Protein AF-A0A8D2QNG6-F1 (afdb_monomer)

Organism: NCBI:txid1220523

Foldseek 3Di:
DVLLVCLPPVPDLVSLLVSLLVLLVCCLVPVVCLVVSLVSLVVQCLDLDPSSVVSSVSSVVSNVVSDDDDDDDPPDPDDPDDDDPDPPDPPPLDDDPVPDDPVCCVVDPDDDDDDSSVVVCPDPPVPPDDDPVNVVVVVSVVD

pLDDT: mean 82.37, std 18.16, range [38.69, 98.31]

Structure (mmCIF, N/CA/C/O backbone):
data_AF-A0A8D2QNG6-F1
#
_entry.id   AF-A0A8D2QNG6-F1
#
loop_
_atom_site.group_PDB
_atom_site.id
_atom_site.type_symbol
_atom_site.label_atom_id
_atom_site.label_alt_id
_atom_site.label_comp_id
_atom_site.label_asym_id
_atom_site.label_entity_id
_atom_site.label_seq_id
_atom_site.pdbx_PDB_ins_code
_atom_site.Cartn_x
_atom_site.Cartn_y
_atom_site.Cartn_z
_atom_site.occupancy
_atom_site.B_iso_or_equiv
_atom_site.auth_seq_id
_atom_site.auth_comp_id
_atom_site.auth_asym_id
_atom_site.auth_atom_id
_atom_site.pdbx_PDB_model_num
ATOM 1 N N . ASP A 1 1 ? 8.159 -0.672 17.900 1.00 83.06 1 ASP A N 1
ATOM 2 C CA . ASP A 1 1 ? 9.167 -1.293 17.006 1.00 83.06 1 ASP A CA 1
ATOM 3 C C . ASP A 1 1 ? 9.115 -2.816 16.922 1.00 83.06 1 ASP A C 1
ATOM 5 O O . ASP A 1 1 ? 9.184 -3.330 15.815 1.00 83.06 1 ASP A O 1
ATOM 9 N N . ARG A 1 2 ? 8.907 -3.564 18.019 1.00 91.88 2 ARG A N 1
ATOM 10 C CA . ARG A 1 2 ? 8.811 -5.044 17.965 1.00 91.88 2 ARG A CA 1
ATOM 11 C C . ARG A 1 2 ? 7.798 -5.585 16.941 1.00 91.88 2 ARG A C 1
ATOM 13 O O . ARG A 1 2 ? 8.110 -6.543 16.247 1.00 91.88 2 ARG A O 1
ATOM 20 N N . LEU A 1 3 ? 6.623 -4.957 16.814 1.00 93.38 3 LEU A N 1
ATOM 21 C CA . LEU A 1 3 ? 5.613 -5.350 15.817 1.00 93.38 3 LEU A CA 1
ATOM 22 C C . LEU A 1 3 ? 6.115 -5.212 14.372 1.00 93.38 3 LEU A C 1
ATOM 24 O O . LEU A 1 3 ? 5.818 -6.064 13.548 1.00 93.38 3 LEU A O 1
ATOM 28 N N . PHE A 1 4 ? 6.912 -4.184 14.080 1.00 94.44 4 PHE A N 1
ATOM 29 C CA . PHE A 1 4 ? 7.493 -3.972 12.754 1.00 94.44 4 PHE A CA 1
ATOM 30 C C . PHE A 1 4 ? 8.568 -5.009 12.432 1.00 94.44 4 PHE A C 1
ATOM 32 O O . PHE A 1 4 ? 8.575 -5.570 11.343 1.00 94.44 4 PHE A O 1
ATOM 39 N N . ILE A 1 5 ? 9.419 -5.336 13.409 1.00 94.50 5 ILE A N 1
ATOM 40 C CA . ILE A 1 5 ? 10.404 -6.418 13.277 1.00 94.50 5 ILE A CA 1
ATOM 41 C C . ILE A 1 5 ? 9.697 -7.743 12.974 1.00 94.50 5 ILE A C 1
ATOM 43 O O . ILE A 1 5 ? 10.154 -8.488 12.117 1.00 94.50 5 ILE A O 1
ATOM 47 N N . LEU A 1 6 ? 8.557 -8.014 13.619 1.00 96.00 6 LEU A N 1
ATOM 48 C CA . LEU A 1 6 ? 7.777 -9.231 13.383 1.00 96.00 6 LEU A CA 1
ATOM 49 C C . LEU A 1 6 ? 7.152 -9.318 11.984 1.00 96.00 6 LEU A C 1
ATOM 51 O O . LEU A 1 6 ? 6.863 -10.431 11.552 1.00 96.00 6 LEU A O 1
ATOM 55 N N . LEU A 1 7 ? 6.960 -8.202 11.269 1.00 95.75 7 LEU A N 1
ATOM 56 C CA . LEU A 1 7 ? 6.556 -8.249 9.857 1.00 95.75 7 LEU A CA 1
ATOM 57 C C . LEU A 1 7 ? 7.647 -8.880 8.985 1.00 95.75 7 LEU A C 1
ATOM 59 O O . LEU A 1 7 ? 7.329 -9.542 8.002 1.00 95.75 7 LEU A O 1
ATOM 63 N N . ASP A 1 8 ? 8.912 -8.691 9.360 1.00 94.00 8 ASP A N 1
ATOM 64 C CA . ASP A 1 8 ? 10.073 -9.165 8.607 1.00 94.00 8 ASP A CA 1
ATOM 65 C C . ASP A 1 8 ? 10.563 -10.534 9.100 1.00 94.00 8 ASP A C 1
ATOM 67 O O . ASP A 1 8 ? 10.690 -11.485 8.330 1.00 94.00 8 ASP A O 1
ATOM 71 N N . THR A 1 9 ? 10.755 -10.674 10.413 1.00 94.44 9 THR A N 1
ATOM 72 C CA . THR A 1 9 ? 11.343 -11.869 11.039 1.00 94.44 9 THR A CA 1
ATOM 73 C C . THR A 1 9 ? 10.317 -12.910 11.481 1.00 94.44 9 THR A C 1
ATOM 75 O O . THR A 1 9 ? 10.690 -13.971 11.983 1.00 94.44 9 THR A O 1
ATOM 78 N N . GLY A 1 10 ? 9.019 -12.638 11.311 1.00 92.00 10 GLY A N 1
ATOM 79 C CA . GLY A 1 10 ? 7.962 -13.588 11.643 1.00 92.00 10 GLY A CA 1
ATOM 80 C C . GLY A 1 10 ? 8.123 -14.890 10.854 1.00 92.00 10 GLY A C 1
ATOM 81 O O . GLY A 1 10 ? 7.979 -14.913 9.634 1.00 92.00 10 GLY A O 1
ATOM 82 N N . THR A 1 11 ? 8.391 -15.989 11.560 1.00 90.50 11 THR A N 1
ATOM 83 C CA . THR A 1 11 ? 8.712 -17.296 10.959 1.00 90.50 11 THR A CA 1
ATOM 84 C C . THR A 1 11 ? 7.537 -17.937 10.226 1.00 90.50 11 THR A C 1
ATOM 86 O O . THR A 1 11 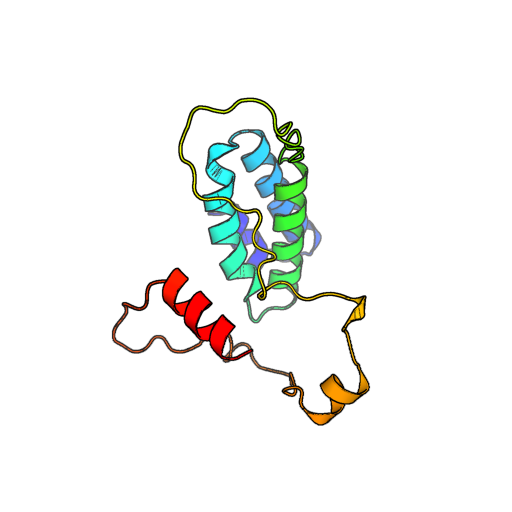? 7.744 -18.783 9.360 1.00 90.50 11 THR A O 1
ATOM 89 N N . THR A 1 12 ? 6.302 -17.530 10.537 1.00 94.44 12 THR A N 1
ATOM 90 C CA . THR A 1 12 ? 5.091 -18.023 9.872 1.00 94.44 12 THR A CA 1
ATOM 91 C C . THR A 1 12 ? 4.238 -16.875 9.320 1.00 94.44 12 THR A C 1
ATOM 93 O O . THR A 1 12 ? 4.211 -15.786 9.908 1.00 94.44 12 THR A O 1
ATOM 96 N N . PRO A 1 13 ? 3.463 -17.111 8.241 1.00 93.19 13 PRO A N 1
ATOM 97 C CA . PRO A 1 13 ? 2.500 -16.132 7.731 1.00 93.19 13 PRO A CA 1
ATOM 98 C C . PRO A 1 13 ? 1.488 -15.678 8.789 1.00 93.19 13 PRO A C 1
ATOM 100 O O . PRO A 1 13 ? 1.090 -14.516 8.813 1.00 93.19 13 PRO A O 1
ATOM 103 N N . VAL A 1 14 ? 1.099 -16.577 9.699 1.00 96.06 14 VAL A N 1
ATOM 104 C CA . VAL A 1 14 ? 0.156 -16.281 10.786 1.00 96.06 14 VAL A CA 1
ATOM 105 C C . VAL A 1 14 ? 0.757 -15.281 11.772 1.00 96.06 14 VAL A C 1
ATOM 107 O O . VAL A 1 14 ? 0.091 -14.315 12.135 1.00 96.06 14 VAL A O 1
ATOM 110 N N . THR A 1 15 ? 2.024 -15.456 12.159 1.00 96.44 15 THR A N 1
ATOM 111 C CA . THR A 1 15 ? 2.730 -14.522 13.051 1.00 96.44 15 THR A CA 1
ATOM 112 C C . THR A 1 15 ? 2.848 -13.133 12.428 1.00 96.44 15 THR A C 1
ATOM 114 O O . THR A 1 15 ? 2.557 -12.137 13.090 1.00 96.44 15 THR A O 1
ATOM 117 N N . ARG A 1 16 ? 3.212 -13.062 11.140 1.00 96.56 16 ARG A N 1
ATOM 118 C CA . ARG A 1 16 ? 3.295 -11.799 10.391 1.00 96.56 16 ARG A CA 1
ATOM 119 C C . ARG A 1 16 ? 1.940 -11.095 10.315 1.00 96.56 16 ARG A C 1
ATOM 121 O O . ARG A 1 16 ? 1.842 -9.907 10.619 1.00 96.56 16 ARG A O 1
ATOM 128 N N . LYS A 1 17 ? 0.877 -11.843 10.010 1.00 96.69 17 LYS A N 1
ATOM 129 C CA . LYS A 1 17 ? -0.496 -11.326 9.980 1.00 96.69 17 LYS A CA 1
ATOM 130 C C . LYS A 1 17 ? -0.965 -10.836 11.352 1.00 96.69 17 LYS A C 1
ATOM 132 O O . LYS A 1 17 ? -1.593 -9.785 11.435 1.00 96.69 17 LYS A O 1
ATOM 137 N N . ALA A 1 18 ? -0.651 -11.559 12.425 1.00 97.44 18 ALA A N 1
ATOM 138 C CA . ALA A 1 18 ? -0.985 -11.134 13.781 1.00 97.44 18 ALA A CA 1
ATOM 139 C C . ALA A 1 18 ? -0.279 -9.816 14.139 1.00 97.44 18 ALA A C 1
ATOM 141 O O . ALA A 1 18 ? -0.913 -8.908 14.669 1.00 97.44 18 ALA A O 1
ATOM 142 N N . ALA A 1 19 ? 1.003 -9.664 13.786 1.00 97.62 19 ALA A N 1
ATOM 143 C CA . ALA A 1 19 ? 1.727 -8.408 13.982 1.00 97.62 19 ALA A CA 1
ATOM 144 C C . ALA A 1 19 ? 1.103 -7.244 13.189 1.00 97.62 19 ALA A C 1
ATOM 146 O O . ALA A 1 19 ? 0.912 -6.160 13.742 1.00 97.62 19 ALA A O 1
ATOM 147 N N . ALA A 1 20 ? 0.715 -7.482 11.933 1.00 97.50 20 ALA A N 1
ATOM 148 C CA . ALA A 1 20 ? -0.012 -6.516 11.109 1.00 97.50 20 ALA A CA 1
ATOM 149 C C . ALA A 1 20 ? -1.350 -6.091 11.740 1.00 97.50 20 ALA A C 1
ATOM 151 O O . ALA A 1 20 ? -1.649 -4.901 11.813 1.00 97.50 20 ALA A O 1
ATOM 152 N N . GLN A 1 21 ? -2.133 -7.042 12.257 1.00 97.75 21 GLN A N 1
ATOM 153 C CA . GLN A 1 21 ? -3.393 -6.753 12.951 1.00 97.75 21 GLN A CA 1
ATOM 154 C C . GLN A 1 21 ? -3.177 -5.899 14.204 1.00 97.75 21 GLN A C 1
ATOM 156 O O . GLN A 1 21 ? -3.906 -4.935 14.421 1.00 97.75 21 GLN A O 1
ATOM 161 N N . GLN A 1 22 ? -2.142 -6.201 14.993 1.00 97.06 22 GLN A N 1
ATOM 162 C CA . GLN A 1 22 ? -1.800 -5.419 16.182 1.00 97.06 22 GLN A CA 1
ATOM 163 C C . GLN A 1 22 ? -1.419 -3.972 15.836 1.00 97.06 22 GLN A C 1
ATOM 165 O O . GLN A 1 22 ? -1.796 -3.061 16.565 1.00 97.06 22 GLN A O 1
ATOM 170 N N . LEU A 1 23 ? -0.735 -3.731 14.710 1.00 96.94 23 LEU A N 1
ATOM 171 C CA . LEU A 1 23 ? -0.474 -2.364 14.232 1.00 96.94 23 LEU A CA 1
ATOM 172 C C . LEU A 1 23 ? -1.771 -1.598 13.925 1.00 96.94 23 LEU A C 1
ATOM 174 O O . LEU A 1 23 ? -1.847 -0.404 14.204 1.00 96.94 23 LEU A O 1
ATOM 178 N N . GLY A 1 24 ? -2.796 -2.276 13.403 1.00 96.56 24 GLY A N 1
ATOM 179 C CA . GLY A 1 24 ? -4.123 -1.689 13.206 1.00 96.56 24 GLY A CA 1
ATOM 180 C C . GLY A 1 24 ? -4.797 -1.279 14.519 1.00 96.56 24 GLY A C 1
ATOM 181 O O . GLY A 1 24 ? -5.276 -0.152 14.640 1.00 96.56 24 GLY A O 1
ATOM 182 N N . GLU A 1 25 ? -4.766 -2.151 15.530 1.00 96.88 25 GLU A N 1
ATOM 183 C CA . GLU A 1 25 ? -5.320 -1.841 16.859 1.00 96.88 25 GLU A CA 1
ATOM 184 C C . GLU A 1 25 ? -4.596 -0.666 17.537 1.00 96.88 25 GLU A C 1
ATOM 186 O O . GLU A 1 25 ? -5.228 0.128 18.234 1.00 96.88 25 GLU A O 1
ATOM 191 N N . VAL A 1 26 ? -3.291 -0.487 17.292 1.00 95.38 26 VAL A N 1
ATOM 192 C CA . VAL A 1 26 ? -2.556 0.693 17.782 1.00 95.38 26 VAL A CA 1
ATOM 193 C C . VAL A 1 26 ? -3.146 1.985 17.215 1.00 95.38 26 VAL A C 1
ATOM 195 O O . VAL A 1 26 ? -3.355 2.920 17.980 1.00 95.38 26 VAL A O 1
ATOM 198 N N . VAL A 1 27 ? -3.467 2.050 15.916 1.00 94.44 27 VAL A N 1
ATOM 199 C CA . VAL A 1 27 ? -4.087 3.251 15.309 1.00 94.44 27 VAL A CA 1
ATOM 200 C C . VAL A 1 27 ? -5.472 3.509 15.879 1.00 94.44 27 VAL A C 1
ATOM 202 O O . VAL A 1 27 ? -5.822 4.655 16.147 1.00 94.44 27 VAL A O 1
ATOM 205 N N . LYS A 1 28 ? -6.246 2.448 16.109 1.00 94.00 28 LYS A N 1
ATOM 206 C CA . LYS A 1 28 ? -7.575 2.547 16.715 1.00 94.00 28 LYS A CA 1
ATOM 207 C C . LYS A 1 28 ? -7.533 3.201 18.100 1.00 94.00 28 LYS A C 1
ATOM 209 O O . LYS A 1 28 ? -8.386 4.025 18.411 1.00 94.00 28 LYS A O 1
ATOM 214 N N . LEU A 1 29 ? -6.546 2.837 18.924 1.00 95.38 29 LEU A N 1
ATOM 215 C CA . LEU A 1 29 ? -6.353 3.396 20.268 1.00 95.38 29 LEU A CA 1
ATOM 216 C C . LEU A 1 29 ? -5.627 4.750 20.254 1.00 95.38 29 LEU A C 1
ATOM 218 O O . LEU A 1 29 ? -5.878 5.597 21.110 1.00 95.38 29 LEU A O 1
ATOM 222 N N . HIS A 1 30 ? -4.748 4.971 19.275 1.00 95.69 30 HIS A N 1
ATOM 223 C CA . HIS A 1 30 ? -3.906 6.160 19.150 1.00 95.69 30 HIS A CA 1
ATOM 224 C C . HIS A 1 30 ? -3.947 6.735 17.719 1.00 95.69 30 HIS A C 1
ATOM 226 O O . HIS A 1 30 ? -2.963 6.634 16.984 1.00 95.69 30 HIS A O 1
ATOM 232 N N . PRO A 1 31 ? -5.043 7.403 17.302 1.00 94.25 31 PRO A N 1
ATOM 233 C CA . PRO A 1 31 ? -5.194 7.871 15.916 1.00 94.25 31 PRO A CA 1
ATOM 234 C C . PRO A 1 31 ? -4.121 8.869 15.449 1.00 94.25 31 PRO A C 1
ATOM 236 O O . PRO A 1 31 ? -3.823 8.956 14.260 1.00 94.25 31 PRO A O 1
ATOM 239 N N . HIS A 1 32 ? -3.504 9.607 16.377 1.00 95.19 32 HIS A N 1
ATOM 240 C CA . HIS A 1 32 ? -2.418 10.556 16.096 1.00 95.19 32 HIS A CA 1
ATOM 241 C C . HIS A 1 32 ? -1.131 9.875 15.600 1.00 95.19 32 HIS A C 1
ATOM 243 O O . HIS A 1 32 ? -0.330 10.509 14.915 1.00 95.19 32 HIS A O 1
ATOM 249 N N . GLU A 1 33 ? -0.953 8.580 15.877 1.00 93.69 33 GLU A N 1
ATOM 250 C CA . GLU A 1 33 ? 0.198 7.794 15.424 1.00 93.69 33 GLU A CA 1
ATOM 251 C C . GLU A 1 33 ? 0.083 7.335 13.961 1.00 93.69 33 GLU A C 1
ATOM 253 O O . GLU A 1 33 ? 1.038 6.777 13.422 1.00 93.69 33 GLU A O 1
ATOM 258 N N . LEU A 1 34 ? -1.047 7.578 13.281 1.00 95.31 34 LEU A N 1
ATOM 259 C CA . LEU A 1 34 ? -1.313 7.089 11.921 1.00 95.31 34 LEU A CA 1
ATOM 260 C C . LEU A 1 34 ? -0.158 7.365 10.943 1.00 95.31 34 LEU A C 1
ATOM 262 O O . LEU A 1 34 ? 0.361 6.444 10.310 1.00 95.31 34 LEU A O 1
ATOM 266 N N . ASN A 1 35 ? 0.271 8.625 10.838 1.00 94.50 35 ASN A N 1
ATOM 267 C CA . ASN A 1 35 ? 1.330 9.022 9.905 1.00 94.50 35 ASN A CA 1
ATOM 268 C C . ASN A 1 35 ? 2.684 8.397 10.269 1.00 94.50 35 ASN A C 1
ATOM 270 O O . ASN A 1 35 ? 3.440 8.000 9.381 1.00 94.50 35 ASN A O 1
ATOM 274 N N . ASN A 1 36 ? 2.981 8.274 11.566 1.00 93.88 36 ASN A N 1
ATOM 275 C CA . ASN A 1 36 ? 4.207 7.648 12.054 1.00 93.88 36 ASN A CA 1
ATOM 276 C C . ASN A 1 36 ? 4.234 6.151 11.712 1.00 93.88 36 ASN A C 1
ATOM 278 O O . ASN A 1 36 ? 5.212 5.656 11.148 1.00 93.88 36 ASN A O 1
ATOM 282 N N . LEU A 1 37 ? 3.139 5.430 11.979 1.00 94.81 37 LEU A N 1
ATOM 283 C CA . LEU A 1 37 ? 3.044 4.005 11.668 1.00 94.81 37 LEU A CA 1
ATOM 284 C C . LEU A 1 37 ? 3.135 3.750 10.162 1.00 94.81 37 LEU A C 1
ATOM 286 O O . LEU A 1 37 ? 3.926 2.904 9.753 1.00 94.81 37 LEU A O 1
ATOM 290 N N . LEU A 1 38 ? 2.403 4.502 9.333 1.00 96.12 38 LEU A N 1
ATOM 291 C CA . LEU A 1 38 ? 2.473 4.363 7.873 1.00 96.12 38 LEU A CA 1
ATOM 292 C C . LEU A 1 38 ? 3.878 4.657 7.331 1.00 96.12 38 LEU A C 1
ATOM 294 O O . LEU A 1 38 ? 4.366 3.917 6.476 1.00 96.12 38 LEU A O 1
ATOM 298 N N . SER A 1 39 ? 4.558 5.675 7.869 1.00 93.12 39 SER A N 1
ATOM 299 C CA . SER A 1 39 ? 5.945 5.992 7.497 1.00 93.12 39 SER A CA 1
ATOM 300 C C . SER A 1 39 ? 6.894 4.830 7.799 1.00 93.12 39 SER A C 1
ATOM 302 O O . SER A 1 39 ? 7.760 4.514 6.986 1.00 93.12 39 SER A O 1
ATOM 304 N N . LYS A 1 40 ? 6.701 4.140 8.931 1.00 94.69 40 LYS A N 1
ATOM 305 C CA . LYS A 1 40 ? 7.476 2.940 9.277 1.00 94.69 40 LYS A CA 1
ATOM 306 C C . LYS A 1 40 ? 7.122 1.745 8.387 1.00 94.69 40 LYS A C 1
ATOM 308 O O . LYS A 1 40 ? 8.031 1.079 7.903 1.00 94.69 40 LYS A O 1
ATOM 313 N N . VAL A 1 41 ? 5.835 1.485 8.120 1.00 96.38 41 VAL A N 1
ATOM 314 C CA . VAL A 1 41 ? 5.396 0.389 7.226 1.00 96.38 41 VAL A CA 1
ATOM 315 C C . VAL A 1 41 ? 5.949 0.564 5.805 1.00 96.38 41 VAL A C 1
ATOM 317 O O . VAL A 1 41 ? 6.313 -0.426 5.169 1.00 96.38 41 VAL A O 1
ATOM 320 N N . LEU A 1 42 ? 6.078 1.804 5.317 1.00 92.94 42 LEU A N 1
ATOM 321 C CA . LEU A 1 42 ? 6.596 2.103 3.977 1.00 92.94 42 LEU A CA 1
ATOM 322 C C . LEU A 1 42 ? 7.986 1.504 3.715 1.00 92.94 42 LEU A C 1
ATOM 324 O O . LEU A 1 42 ? 8.255 1.064 2.598 1.00 92.94 42 LEU A O 1
ATOM 328 N N . VAL A 1 43 ? 8.849 1.446 4.732 1.00 91.81 43 VAL A N 1
ATOM 329 C CA . VAL A 1 43 ? 10.181 0.831 4.617 1.00 91.81 43 VAL A CA 1
ATOM 330 C C . VAL A 1 43 ? 10.060 -0.665 4.297 1.00 91.81 43 VAL A C 1
ATOM 332 O O . VAL A 1 43 ? 10.755 -1.172 3.422 1.00 91.81 43 VAL A O 1
ATOM 335 N N . TYR A 1 44 ? 9.114 -1.363 4.930 1.00 94.06 44 TYR A N 1
ATOM 336 C CA . TYR A 1 44 ? 8.895 -2.801 4.739 1.00 94.06 44 TYR A CA 1
ATOM 337 C C . TYR A 1 44 ? 8.208 -3.139 3.410 1.00 94.06 44 TYR A C 1
ATOM 339 O O . TYR A 1 44 ? 8.478 -4.194 2.838 1.00 94.06 44 TYR A O 1
ATOM 347 N N . LEU A 1 45 ? 7.380 -2.238 2.863 1.00 93.69 45 LEU A N 1
ATOM 348 C CA . LEU A 1 45 ? 6.805 -2.390 1.514 1.00 93.69 45 LEU A CA 1
ATOM 349 C C . LEU A 1 45 ? 7.879 -2.440 0.417 1.00 93.69 45 LEU A C 1
ATOM 351 O O . LEU A 1 45 ? 7.642 -3.006 -0.648 1.00 93.69 45 LEU A O 1
ATOM 355 N N . ARG A 1 46 ? 9.056 -1.867 0.687 1.00 89.50 46 ARG A N 1
ATOM 356 C CA . ARG A 1 46 ? 10.212 -1.849 -0.217 1.00 89.50 46 ARG A CA 1
ATOM 357 C C . ARG A 1 46 ? 11.238 -2.942 0.092 1.00 89.50 46 ARG A C 1
ATOM 359 O O . ARG A 1 46 ? 12.311 -2.942 -0.498 1.00 89.50 46 ARG A O 1
ATOM 366 N N . SER A 1 47 ? 10.930 -3.870 1.001 1.00 90.12 47 SER A N 1
ATOM 367 C CA . SER A 1 47 ? 11.828 -4.985 1.318 1.00 90.12 47 SER A CA 1
ATOM 368 C C . SER A 1 47 ? 12.065 -5.866 0.090 1.00 90.12 47 SER A C 1
ATOM 370 O O . SER A 1 47 ? 11.142 -6.131 -0.684 1.00 90.12 47 SER A O 1
ATOM 372 N N . THR A 1 48 ? 13.282 -6.385 -0.067 1.00 88.38 48 THR A N 1
ATOM 373 C CA . THR A 1 48 ? 13.612 -7.389 -1.093 1.00 88.38 48 THR A CA 1
ATOM 374 C C . THR A 1 48 ? 12.923 -8.730 -0.818 1.00 88.38 48 THR A C 1
ATOM 376 O O . THR A 1 48 ? 12.629 -9.477 -1.755 1.00 88.38 48 THR A O 1
ATOM 379 N N . ASN A 1 49 ? 12.554 -9.001 0.438 1.00 90.81 49 ASN A N 1
ATOM 380 C CA . ASN A 1 49 ? 11.832 -10.202 0.838 1.00 90.81 49 ASN A CA 1
ATOM 381 C C . ASN A 1 49 ? 10.341 -10.115 0.470 1.00 90.81 49 ASN A C 1
ATOM 383 O O . ASN A 1 49 ? 9.611 -9.242 0.946 1.00 90.81 49 ASN A O 1
ATOM 387 N N . TRP A 1 50 ? 9.885 -11.059 -0.359 1.00 91.94 50 TRP A N 1
ATOM 388 C CA . TRP A 1 50 ? 8.489 -11.186 -0.783 1.00 91.94 50 TRP A CA 1
ATOM 389 C C . TRP A 1 50 ? 7.515 -11.230 0.398 1.00 91.94 50 TRP A C 1
ATOM 391 O O . TRP A 1 50 ? 6.548 -10.470 0.426 1.00 91.94 50 TRP A O 1
ATOM 401 N N . ASP A 1 51 ? 7.785 -12.070 1.393 1.00 94.94 51 ASP A N 1
ATOM 402 C CA . ASP A 1 51 ? 6.868 -12.265 2.512 1.00 94.94 51 ASP A CA 1
ATOM 403 C C . ASP A 1 51 ? 6.740 -11.011 3.380 1.00 94.94 51 ASP A C 1
ATOM 405 O O . ASP A 1 51 ? 5.649 -10.686 3.852 1.00 94.94 51 ASP A O 1
ATOM 409 N N . THR A 1 52 ? 7.845 -10.286 3.561 1.00 95.56 52 THR A N 1
ATOM 410 C CA . THR A 1 52 ? 7.868 -9.012 4.284 1.00 95.56 52 THR A CA 1
ATOM 411 C C . THR A 1 52 ? 6.994 -7.980 3.573 1.00 95.56 52 THR A C 1
ATOM 413 O O . THR A 1 52 ? 6.227 -7.275 4.23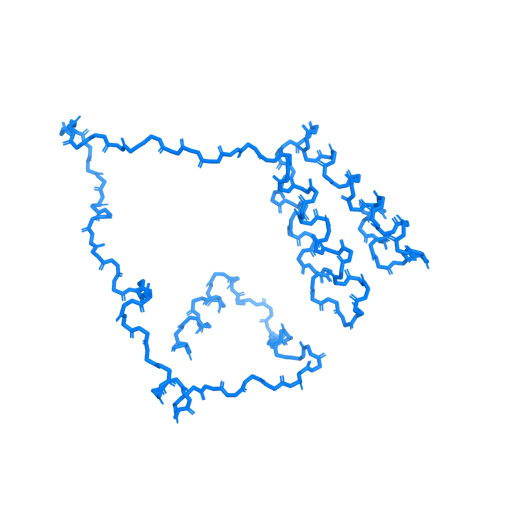0 1.00 95.56 52 THR A O 1
ATOM 416 N N . ARG A 1 53 ? 7.020 -7.936 2.230 1.00 95.69 53 ARG A N 1
ATOM 417 C CA . ARG A 1 53 ? 6.127 -7.060 1.450 1.00 95.69 53 ARG A CA 1
ATOM 418 C C . ARG A 1 53 ? 4.657 -7.438 1.626 1.00 95.69 53 ARG A C 1
ATOM 420 O O . ARG A 1 53 ? 3.822 -6.551 1.805 1.00 95.69 53 ARG A O 1
ATOM 427 N N . ILE A 1 54 ? 4.336 -8.734 1.633 1.00 97.25 54 ILE A N 1
ATOM 428 C CA . ILE A 1 54 ? 2.969 -9.217 1.890 1.00 97.25 54 ILE A CA 1
ATOM 429 C C . ILE A 1 54 ? 2.500 -8.812 3.293 1.00 97.25 54 ILE A C 1
ATOM 431 O O . ILE A 1 54 ? 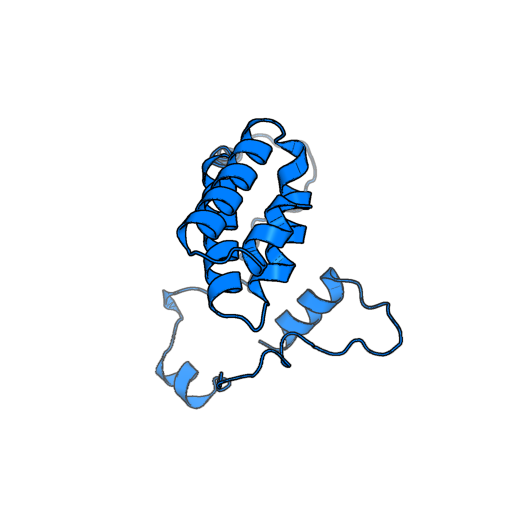1.402 -8.275 3.446 1.00 97.25 54 ILE A O 1
ATOM 435 N N . ALA A 1 55 ? 3.336 -9.011 4.313 1.00 97.94 55 ALA A N 1
ATOM 436 C CA . ALA A 1 55 ? 3.025 -8.636 5.690 1.00 97.94 55 ALA A CA 1
ATOM 437 C C . ALA A 1 55 ? 2.850 -7.119 5.861 1.00 97.94 55 ALA A C 1
ATOM 439 O O . ALA A 1 55 ? 1.923 -6.671 6.535 1.00 97.94 55 ALA A O 1
ATOM 440 N N . ALA A 1 56 ? 3.697 -6.318 5.211 1.00 97.75 56 ALA A N 1
ATOM 441 C CA . ALA A 1 56 ? 3.574 -4.865 5.198 1.00 97.75 56 ALA A CA 1
ATOM 442 C C . ALA A 1 56 ? 2.268 -4.406 4.527 1.00 97.75 56 ALA A C 1
ATOM 444 O O . ALA A 1 56 ? 1.585 -3.535 5.061 1.00 97.75 56 ALA A O 1
ATOM 445 N N . GLY A 1 57 ? 1.864 -5.032 3.416 1.00 97.88 57 GLY A N 1
ATOM 446 C CA . GLY A 1 57 ? 0.568 -4.775 2.778 1.00 97.88 57 GLY A CA 1
ATOM 447 C C . GLY A 1 57 ? -0.618 -5.080 3.700 1.00 97.88 57 GLY A C 1
ATOM 448 O O . GLY A 1 57 ? -1.533 -4.267 3.826 1.00 97.88 57 GLY A O 1
ATOM 449 N N . GLN A 1 58 ? -0.563 -6.202 4.425 1.00 98.31 58 GLN A N 1
ATOM 450 C CA . GLN A 1 58 ? -1.562 -6.545 5.446 1.00 98.31 58 GLN A CA 1
ATOM 451 C C . GLN A 1 58 ? -1.582 -5.537 6.603 1.00 98.31 58 GLN A C 1
ATOM 453 O O . GLN A 1 58 ? -2.646 -5.246 7.147 1.00 98.31 58 GLN A O 1
ATOM 458 N N . ALA A 1 59 ? -0.426 -4.984 6.984 1.00 98.19 59 ALA A N 1
ATOM 459 C CA . ALA A 1 59 ? -0.351 -3.946 8.007 1.00 98.19 59 ALA A CA 1
ATOM 460 C C . ALA A 1 59 ? -1.027 -2.649 7.539 1.00 98.19 59 ALA A C 1
ATOM 462 O O . ALA A 1 59 ? -1.790 -2.065 8.305 1.00 98.19 59 ALA A O 1
ATOM 463 N N . VAL A 1 60 ? -0.821 -2.234 6.281 1.00 98.06 60 V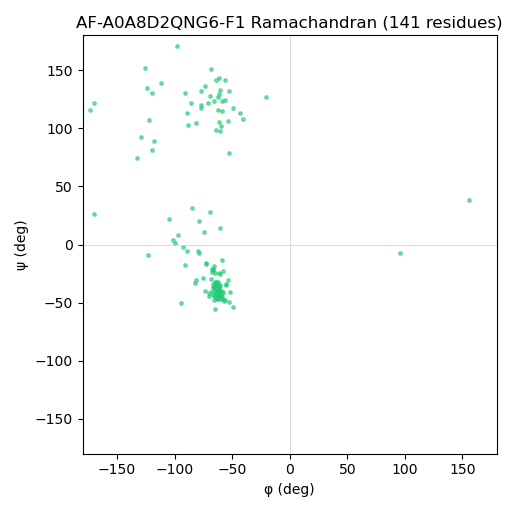AL A N 1
ATOM 464 C CA . VAL A 1 60 ? -1.544 -1.088 5.696 1.00 98.06 60 VAL A CA 1
ATOM 465 C C . VAL A 1 60 ? -3.052 -1.331 5.722 1.00 98.06 60 VAL A C 1
ATOM 467 O O . VAL A 1 60 ? -3.796 -0.463 6.171 1.00 98.06 60 VAL A O 1
ATOM 470 N N . GLU A 1 61 ? -3.510 -2.514 5.304 1.00 97.81 61 GLU A N 1
ATOM 471 C CA . GLU A 1 61 ? -4.931 -2.878 5.341 1.00 97.81 61 GLU A CA 1
ATOM 472 C C . GLU A 1 61 ? -5.509 -2.779 6.765 1.00 97.81 61 GLU A C 1
ATOM 474 O O . GLU A 1 61 ? -6.555 -2.162 6.973 1.00 97.81 61 GLU A O 1
ATOM 479 N N . ALA A 1 62 ? -4.828 -3.361 7.758 1.00 97.62 62 ALA A N 1
ATOM 480 C CA . ALA A 1 62 ? -5.267 -3.347 9.153 1.00 97.62 62 ALA A CA 1
ATOM 481 C C . ALA A 1 62 ? -5.286 -1.933 9.758 1.00 97.62 62 ALA A C 1
ATOM 483 O O . ALA A 1 62 ? -6.186 -1.608 10.534 1.00 97.62 62 ALA A O 1
ATOM 484 N N . ILE A 1 63 ? -4.319 -1.089 9.391 1.00 97.00 63 ILE A N 1
ATOM 485 C CA . ILE A 1 63 ? -4.265 0.320 9.790 1.00 97.00 63 ILE A CA 1
ATOM 486 C C . ILE A 1 63 ? -5.449 1.085 9.199 1.00 97.00 63 ILE A C 1
ATOM 488 O O . ILE A 1 63 ? -6.219 1.685 9.945 1.00 97.00 63 ILE A O 1
ATOM 492 N N . VAL A 1 64 ? -5.629 1.038 7.876 1.00 95.81 64 VAL A N 1
ATOM 493 C CA . VAL A 1 64 ? -6.648 1.835 7.174 1.00 95.81 64 VAL A CA 1
ATOM 494 C C . VAL A 1 64 ? -8.066 1.434 7.584 1.00 95.81 64 VAL A C 1
ATOM 496 O O . VAL A 1 64 ? -8.920 2.305 7.699 1.00 95.81 64 VAL A O 1
ATOM 499 N N . LYS A 1 65 ? -8.318 0.158 7.911 1.00 96.06 65 LYS A N 1
ATOM 500 C CA . LYS A 1 65 ? -9.615 -0.296 8.456 1.00 96.06 65 LYS A CA 1
ATOM 501 C C . LYS A 1 65 ? -10.039 0.406 9.749 1.00 96.06 65 LYS A C 1
ATOM 503 O O . LYS A 1 65 ? -11.224 0.407 10.063 1.00 96.06 65 LYS A O 1
ATOM 508 N N . ASN A 1 66 ? -9.092 0.965 10.500 1.00 95.38 66 ASN A N 1
ATOM 509 C CA . ASN A 1 66 ? -9.354 1.688 11.743 1.00 95.38 66 ASN A CA 1
ATOM 510 C C . ASN A 1 66 ? -9.351 3.216 11.562 1.00 95.38 66 ASN A C 1
ATOM 512 O O . ASN A 1 66 ? -9.529 3.945 12.537 1.00 95.38 66 ASN A O 1
ATOM 516 N N . VAL A 1 67 ? -9.153 3.713 10.337 1.00 94.06 67 VAL A N 1
ATOM 517 C CA . VAL A 1 67 ? -9.222 5.142 10.021 1.00 94.06 67 VAL A CA 1
ATOM 518 C C . VAL A 1 67 ? -10.660 5.490 9.616 1.00 94.06 67 VAL A C 1
ATOM 520 O O . VAL A 1 67 ? -11.226 4.798 8.769 1.00 94.06 67 VAL A O 1
ATOM 523 N N . PRO A 1 68 ? -11.268 6.545 10.190 1.00 91.62 68 PRO A N 1
ATOM 524 C CA . PRO A 1 68 ? -12.590 7.000 9.778 1.00 91.62 68 PRO A CA 1
ATOM 525 C C . PRO A 1 68 ? -12.644 7.325 8.285 1.00 91.62 68 PRO A C 1
ATOM 527 O O . PRO A 1 68 ? -11.707 7.904 7.730 1.00 91.62 68 PRO A O 1
ATOM 530 N N . GLU A 1 69 ? -13.761 6.990 7.646 1.00 91.94 69 GLU A N 1
ATOM 531 C CA . GLU A 1 69 ? -13.984 7.333 6.247 1.00 91.94 69 GLU A CA 1
ATOM 532 C C . GLU A 1 69 ? -13.985 8.857 6.064 1.00 91.94 69 GLU A C 1
ATOM 534 O O . GLU A 1 69 ? -14.671 9.598 6.773 1.00 91.94 69 GLU A O 1
ATOM 539 N N . TRP A 1 70 ? -13.194 9.335 5.105 1.00 90.81 70 TRP A N 1
ATOM 540 C CA . TRP A 1 70 ? -13.159 10.748 4.764 1.00 90.81 70 TRP A CA 1
ATOM 541 C C . TRP A 1 70 ? -14.325 11.084 3.832 1.00 90.81 70 TRP A C 1
ATOM 543 O O . TRP A 1 70 ? -14.282 10.784 2.642 1.00 90.81 70 TRP A O 1
ATOM 553 N N . ASN A 1 71 ? -15.354 11.731 4.381 1.00 90.00 71 ASN A N 1
ATOM 554 C CA . ASN A 1 71 ? -16.517 12.203 3.631 1.00 90.00 71 ASN A CA 1
ATOM 555 C C . ASN A 1 71 ? -16.656 13.733 3.758 1.00 90.00 71 ASN A C 1
ATOM 557 O O . ASN A 1 71 ? -17.397 14.221 4.617 1.00 90.00 71 ASN A O 1
ATOM 561 N N . PRO A 1 72 ? -15.899 14.520 2.971 1.00 89.19 72 PRO A N 1
ATOM 562 C CA . PRO A 1 72 ? -15.999 15.971 3.006 1.00 89.19 72 PRO A CA 1
ATOM 563 C C . PRO A 1 72 ? -17.342 16.417 2.416 1.00 89.19 72 PRO A C 1
ATOM 565 O O . PRO A 1 72 ? -17.681 16.078 1.283 1.00 89.19 72 PRO A O 1
ATOM 568 N N . THR A 1 73 ? -18.098 17.236 3.148 1.00 85.81 73 THR A N 1
ATOM 569 C CA . THR A 1 73 ? -19.282 17.895 2.583 1.00 85.81 73 THR A CA 1
ATOM 570 C C . THR A 1 73 ? -18.851 18.819 1.441 1.00 85.81 73 THR A C 1
ATOM 572 O O . THR A 1 73 ? -17.989 19.680 1.667 1.00 85.81 73 THR A O 1
ATOM 575 N N . PRO A 1 74 ? -19.434 18.693 0.234 1.00 79.62 74 PRO A N 1
ATOM 576 C CA . PRO A 1 74 ? -19.171 19.622 -0.855 1.00 79.62 74 PRO A CA 1
ATOM 577 C C . PRO A 1 74 ? -19.498 21.036 -0.380 1.00 79.62 74 PRO A C 1
ATOM 579 O O . PRO A 1 74 ? -20.609 21.291 0.083 1.00 79.62 74 PRO A O 1
ATOM 582 N N . ARG A 1 75 ? -18.535 21.959 -0.462 1.00 72.25 75 ARG A N 1
ATOM 583 C CA . ARG A 1 75 ? -18.801 23.363 -0.136 1.00 72.25 75 ARG A CA 1
ATOM 584 C C . ARG A 1 75 ? -19.855 23.877 -1.119 1.00 72.25 75 ARG A C 1
ATOM 586 O O . ARG A 1 75 ? -19.601 23.925 -2.322 1.00 72.25 75 ARG A O 1
ATOM 593 N N . SER A 1 76 ? -21.039 24.239 -0.626 1.00 61.56 76 SER A N 1
ATOM 594 C CA . SER A 1 76 ? -22.019 24.979 -1.416 1.00 61.56 76 SER A CA 1
ATOM 595 C C . SER A 1 76 ? -21.392 26.310 -1.819 1.00 61.56 76 SER A C 1
ATOM 597 O O . SER A 1 76 ? -20.793 26.999 -0.999 1.00 61.56 76 SER A O 1
ATOM 599 N N . LYS A 1 77 ? -21.512 26.676 -3.095 1.00 59.16 77 LYS A N 1
ATOM 600 C CA . LYS A 1 77 ? -20.900 27.866 -3.712 1.00 59.16 77 LYS A CA 1
ATOM 601 C C . LYS A 1 77 ? -21.505 29.205 -3.235 1.00 59.16 77 LYS A C 1
ATOM 603 O O . LYS A 1 77 ? -21.513 30.177 -3.981 1.00 59.16 77 LYS A O 1
ATOM 608 N N . GLN A 1 78 ? -22.039 29.261 -2.018 1.00 51.91 78 GLN A N 1
ATOM 609 C CA . GLN A 1 78 ? -22.656 30.436 -1.412 1.00 51.91 78 GLN A CA 1
ATOM 610 C C . GLN A 1 78 ? -22.046 30.668 -0.033 1.00 51.91 78 GLN A C 1
ATOM 612 O O . GLN A 1 78 ? -22.469 30.072 0.946 1.00 51.91 78 GLN A O 1
ATOM 617 N N . GLU A 1 79 ? -21.001 31.488 -0.001 1.00 42.81 79 GLU A N 1
ATOM 618 C CA . GLU A 1 79 ? -20.986 32.766 0.716 1.00 42.81 79 GLU A CA 1
ATOM 619 C C . GLU A 1 79 ? -19.673 33.478 0.363 1.00 42.81 79 GLU A C 1
ATOM 621 O O . GLU A 1 79 ? -18.569 32.979 0.581 1.00 42.81 79 GLU A O 1
ATOM 626 N N . GLN A 1 80 ? -19.810 34.623 -0.304 1.00 49.12 80 GLN A N 1
ATOM 627 C CA . GLN A 1 80 ? -18.714 35.529 -0.624 1.00 49.12 80 GLN A CA 1
ATOM 628 C C . GLN A 1 80 ? -18.165 36.102 0.686 1.00 49.12 80 GLN A C 1
ATOM 630 O O . GLN A 1 80 ? -18.917 36.718 1.436 1.00 49.12 80 GLN A O 1
ATOM 635 N N . GLY A 1 81 ? -16.868 35.928 0.953 1.00 44.19 81 GLY A N 1
ATOM 636 C CA . GLY A 1 81 ? -16.236 36.573 2.107 1.00 44.19 81 GLY A CA 1
ATOM 637 C C . GLY A 1 81 ? -14.976 35.913 2.658 1.00 44.19 81 GLY A C 1
ATOM 638 O O . GLY A 1 81 ? -14.812 35.855 3.868 1.00 44.19 81 GLY A O 1
ATOM 639 N N . SE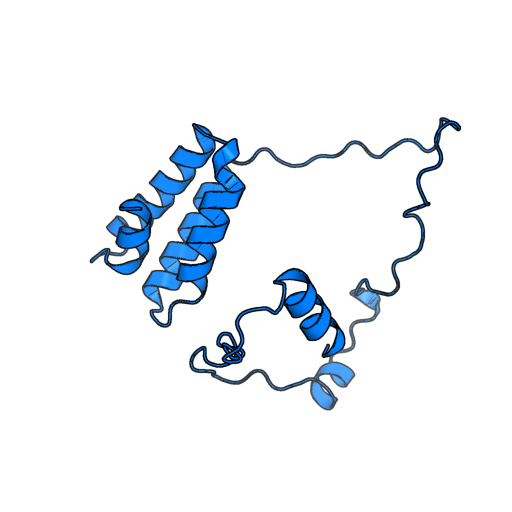R A 1 82 ? -14.091 35.376 1.822 1.00 39.12 82 SER A N 1
ATOM 640 C CA . SER A 1 82 ? -12.668 35.215 2.165 1.00 39.12 82 SER A CA 1
ATOM 641 C C . SER A 1 82 ? -11.899 34.810 0.913 1.00 39.12 82 SER A C 1
ATOM 643 O O . SER A 1 82 ? -12.216 33.819 0.260 1.00 39.12 82 SER A O 1
ATOM 645 N N . GLU A 1 83 ? -10.906 35.615 0.549 1.00 43.72 83 GLU A N 1
ATOM 646 C CA . GLU A 1 83 ? -9.971 35.319 -0.530 1.00 43.72 83 GLU A CA 1
ATOM 647 C C . GLU A 1 83 ? -9.225 34.017 -0.210 1.00 43.72 83 GLU A C 1
ATOM 649 O O . GLU A 1 83 ? -8.317 33.971 0.614 1.00 43.72 83 GLU A O 1
ATOM 654 N N . SER A 1 84 ? -9.637 32.930 -0.852 1.00 41.00 84 SER A N 1
ATOM 655 C CA . SER A 1 84 ? -8.828 31.728 -1.036 1.00 41.00 84 SER A CA 1
ATOM 656 C C . SER A 1 84 ? -8.687 31.541 -2.545 1.00 41.00 84 SER A C 1
ATOM 658 O O . SER A 1 84 ? -9.708 31.615 -3.237 1.00 41.00 84 SER A O 1
ATOM 660 N N . PRO A 1 85 ? -7.478 31.340 -3.099 1.00 43.47 85 PRO A N 1
ATOM 661 C CA . PRO A 1 85 ? -7.320 31.171 -4.535 1.00 43.47 85 PRO A CA 1
ATOM 662 C C . PRO A 1 85 ? -8.149 29.974 -5.001 1.00 43.47 85 PRO A C 1
ATOM 664 O O . PRO A 1 85 ? -8.007 28.869 -4.484 1.00 43.47 85 PRO A O 1
ATOM 667 N N . ASN A 1 86 ? -9.036 30.230 -5.958 1.00 38.69 86 ASN A N 1
ATOM 668 C CA . ASN A 1 86 ? -9.899 29.258 -6.613 1.00 38.69 86 ASN A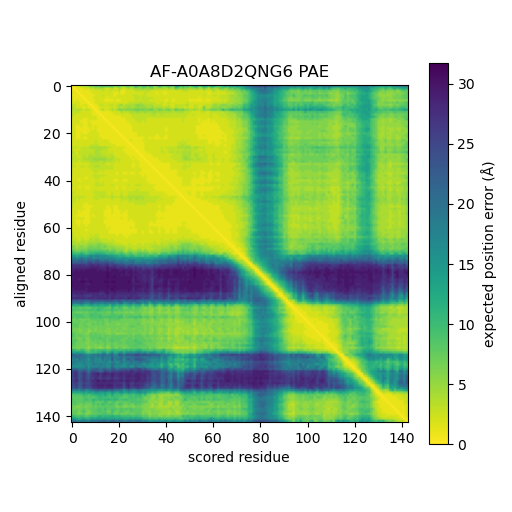 CA 1
ATOM 669 C C . ASN A 1 86 ? -9.154 27.952 -6.969 1.00 38.69 86 ASN A C 1
ATOM 671 O O . ASN A 1 86 ? -8.343 27.939 -7.892 1.00 38.69 86 ASN A O 1
ATOM 675 N N . GLU A 1 87 ? -9.506 26.831 -6.333 1.00 47.81 87 GLU A N 1
ATOM 676 C CA . GLU A 1 87 ? -9.153 25.474 -6.795 1.00 47.81 87 GLU A CA 1
ATOM 677 C C . GLU A 1 87 ? -10.157 24.931 -7.837 1.00 47.81 87 GLU A C 1
ATOM 679 O O . GLU A 1 87 ? -10.388 23.733 -7.936 1.00 47.81 87 GLU A O 1
ATOM 684 N N . ASP A 1 88 ? -10.753 25.810 -8.645 1.00 43.00 88 ASP A N 1
ATOM 685 C CA . ASP A 1 88 ? -11.651 25.445 -9.757 1.00 43.00 88 ASP A CA 1
ATOM 686 C C . ASP A 1 88 ? -10.960 25.613 -11.128 1.00 43.00 88 ASP A C 1
ATOM 688 O O . ASP A 1 88 ? -11.611 25.738 -12.166 1.00 43.00 88 ASP A O 1
ATOM 692 N N . SER A 1 89 ? -9.621 25.601 -11.166 1.00 48.22 89 SER A N 1
ATOM 693 C CA . SER A 1 89 ? -8.920 25.354 -12.430 1.00 48.22 89 SER A CA 1
ATOM 694 C C . SER A 1 89 ? -8.981 23.850 -12.728 1.00 48.22 89 SER A C 1
ATOM 696 O O . SER A 1 89 ? -8.706 23.048 -11.830 1.00 48.22 89 SER A O 1
ATOM 698 N N . PRO A 1 90 ? -9.336 23.412 -13.953 1.00 49.81 90 PRO A N 1
ATOM 699 C CA . PRO A 1 90 ? -9.144 22.024 -14.331 1.00 49.81 90 PRO A CA 1
ATOM 700 C C . PRO A 1 90 ? -7.639 21.801 -14.300 1.00 49.81 90 PRO A C 1
ATOM 702 O O . PRO A 1 90 ? -6.936 22.202 -15.223 1.00 49.81 90 PRO A O 1
ATOM 705 N N . SER A 1 91 ? -7.135 21.231 -13.205 1.00 57.59 91 SER A N 1
ATOM 706 C CA . SER A 1 91 ? -5.726 20.901 -13.059 1.00 57.59 91 SER A CA 1
ATOM 707 C C . SER A 1 91 ? -5.350 20.061 -14.275 1.00 57.59 91 SER A C 1
ATOM 709 O O . SER A 1 91 ? -5.774 18.907 -14.389 1.00 57.59 91 SER A O 1
ATOM 711 N N . THR A 1 92 ? -4.607 20.653 -15.207 1.00 59.25 92 THR A N 1
ATOM 712 C CA . THR A 1 92 ? -4.153 20.019 -16.453 1.00 59.25 92 THR A CA 1
ATOM 713 C C . THR A 1 92 ? -3.314 18.767 -16.185 1.00 59.25 92 THR A C 1
ATOM 715 O O . THR A 1 92 ? -3.111 17.962 -17.083 1.00 59.25 92 THR A O 1
ATOM 718 N N . ASP A 1 93 ? -2.898 18.595 -14.930 1.00 69.62 93 ASP A N 1
ATOM 719 C CA . ASP A 1 93 ? -2.143 17.483 -14.359 1.00 69.62 93 ASP A CA 1
ATOM 720 C C . ASP A 1 93 ? -2.978 16.220 -14.052 1.00 69.62 93 ASP A C 1
ATOM 722 O O . ASP A 1 93 ? -2.428 15.189 -13.670 1.00 69.62 93 ASP A O 1
ATOM 726 N N . ARG A 1 94 ? -4.316 16.258 -14.177 1.00 82.69 94 ARG A N 1
ATOM 727 C CA . ARG A 1 94 ? -5.158 15.072 -13.926 1.00 82.69 94 ARG A CA 1
ATOM 728 C C . ARG A 1 94 ? -5.280 14.200 -15.172 1.00 82.69 94 ARG A C 1
ATOM 730 O O . ARG A 1 94 ? -5.820 14.618 -16.197 1.00 82.69 94 ARG A O 1
ATOM 737 N N . LEU A 1 95 ? -4.868 12.943 -15.036 1.00 87.62 95 LEU A N 1
ATOM 738 C CA . LEU A 1 95 ? -5.122 11.900 -16.026 1.00 87.62 95 LEU A CA 1
ATOM 739 C C . LEU A 1 95 ? -6.629 11.635 -16.146 1.00 87.62 95 LEU A C 1
ATOM 741 O O . LEU A 1 95 ? -7.351 11.621 -15.146 1.00 87.62 95 LEU A O 1
ATOM 745 N N . ARG A 1 96 ? -7.106 11.401 -17.373 1.00 89.31 96 ARG A N 1
ATOM 746 C CA . ARG A 1 96 ? -8.506 11.056 -17.649 1.00 89.31 96 ARG A CA 1
ATOM 747 C C . ARG A 1 96 ? -8.592 9.744 -18.412 1.00 89.31 96 ARG A C 1
ATOM 749 O O . ARG A 1 96 ? -7.875 9.551 -19.390 1.00 89.31 96 ARG A O 1
ATOM 756 N N . PHE A 1 97 ? -9.506 8.877 -17.984 1.00 91.19 97 PHE A N 1
ATOM 757 C CA . PHE A 1 97 ? -9.698 7.565 -18.599 1.00 91.19 97 PHE A CA 1
ATOM 758 C C . PHE A 1 97 ? -10.204 7.660 -20.047 1.00 91.19 97 PHE A C 1
ATOM 760 O O . PHE A 1 97 ? -9.789 6.880 -20.892 1.00 91.19 97 PHE A O 1
ATOM 767 N N . ASP A 1 98 ? -11.026 8.664 -20.368 1.00 94.44 98 ASP A N 1
ATOM 768 C CA . ASP A 1 98 ? -11.540 8.902 -21.728 1.00 94.44 98 ASP A CA 1
ATOM 769 C C . ASP A 1 98 ? -10.458 9.298 -22.747 1.00 94.44 98 ASP A C 1
ATOM 771 O O . ASP A 1 98 ? -10.669 9.188 -23.951 1.00 94.44 98 ASP A O 1
ATOM 775 N N . ARG A 1 99 ? -9.294 9.747 -22.268 1.00 91.69 99 ARG A N 1
ATOM 776 C CA . ARG A 1 99 ? -8.122 10.093 -23.083 1.00 91.69 99 ARG A CA 1
ATOM 777 C C . ARG A 1 99 ? -7.049 9.005 -23.073 1.00 91.69 99 ARG A C 1
ATOM 779 O O . ARG A 1 99 ? -5.973 9.221 -2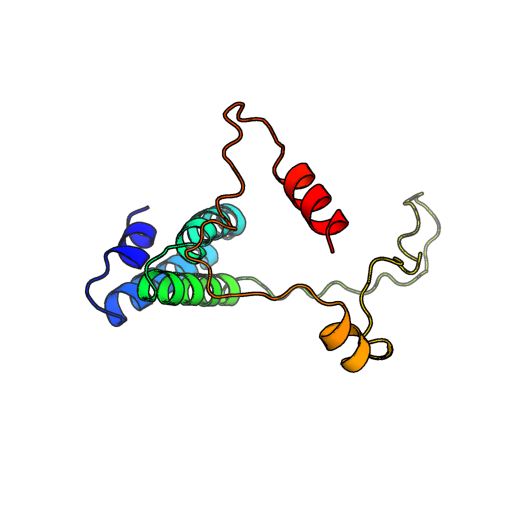3.628 1.00 91.69 99 ARG A O 1
ATOM 786 N N . PHE A 1 100 ? -7.300 7.871 -22.418 1.00 93.81 100 PHE A N 1
ATOM 787 C CA . PHE A 1 100 ? -6.347 6.772 -22.370 1.00 93.81 100 PHE A CA 1
ATOM 788 C C . PHE A 1 100 ? -6.252 6.082 -23.736 1.00 93.81 100 PHE A C 1
ATOM 790 O O . PHE A 1 100 ? -7.241 5.575 -24.25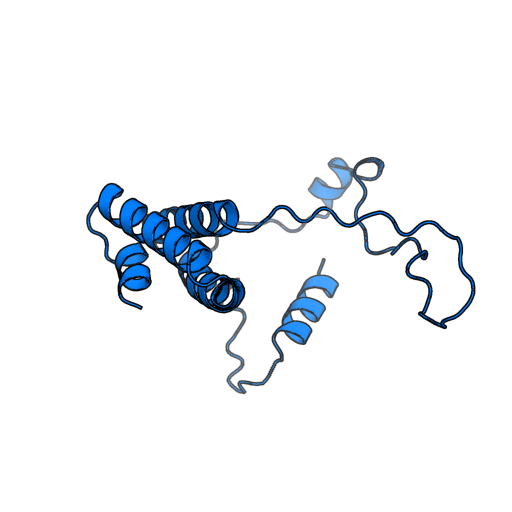9 1.00 93.81 100 PHE A O 1
ATOM 797 N N . ASP A 1 101 ? -5.042 6.042 -24.296 1.00 95.06 101 ASP A N 1
ATOM 798 C CA . ASP A 1 101 ? -4.743 5.401 -25.577 1.00 95.06 101 ASP A CA 1
ATOM 799 C C . ASP A 1 101 ? -3.671 4.322 -25.379 1.00 95.06 101 ASP A C 1
ATOM 801 O O . ASP A 1 101 ? -2.484 4.610 -25.181 1.00 95.06 101 ASP A O 1
ATOM 805 N N . ILE A 1 102 ? -4.099 3.060 -25.451 1.00 95.81 102 ILE A N 1
ATOM 806 C CA . ILE A 1 102 ? -3.216 1.904 -25.286 1.00 95.81 102 ILE A CA 1
ATOM 807 C C . ILE A 1 102 ? -2.197 1.775 -26.423 1.00 95.81 102 ILE A C 1
ATOM 809 O O . ILE A 1 102 ? -1.060 1.372 -26.184 1.00 95.81 102 ILE A O 1
ATOM 813 N N . CYS A 1 103 ? -2.551 2.147 -27.654 1.00 97.31 103 CYS A N 1
ATOM 814 C CA . CYS A 1 103 ? -1.632 2.072 -28.785 1.00 97.31 103 CYS A CA 1
ATOM 815 C C . CYS A 1 103 ? -0.494 3.081 -28.624 1.00 97.31 103 CYS A C 1
ATOM 817 O O . CYS A 1 103 ? 0.660 2.758 -28.912 1.00 97.31 103 CYS A O 1
ATOM 819 N N . ARG A 1 104 ? -0.802 4.285 -28.132 1.00 95.25 104 ARG A N 1
ATOM 820 C CA . ARG A 1 104 ? 0.208 5.291 -27.786 1.00 95.25 104 ARG A CA 1
ATOM 821 C C . ARG A 1 104 ? 1.087 4.827 -26.623 1.00 95.25 104 ARG A C 1
ATOM 823 O O . ARG A 1 104 ? 2.307 4.958 -26.717 1.00 95.25 104 ARG A O 1
ATOM 830 N N . LEU A 1 105 ? 0.489 4.262 -25.570 1.00 93.19 105 LEU A N 1
ATOM 831 C CA . LEU A 1 105 ? 1.222 3.730 -24.416 1.00 93.19 105 LEU A CA 1
ATOM 832 C C . LEU A 1 105 ? 2.216 2.637 -24.830 1.00 93.19 105 LEU A C 1
ATOM 834 O O . LEU A 1 105 ? 3.371 2.690 -24.432 1.00 93.19 105 LEU A O 1
ATOM 838 N N . LEU A 1 106 ? 1.801 1.677 -25.658 1.00 94.38 106 LEU A N 1
ATOM 839 C CA . LEU A 1 106 ? 2.672 0.577 -26.085 1.00 94.38 106 LEU A CA 1
ATOM 840 C C . LEU A 1 106 ? 3.823 1.034 -26.997 1.00 94.38 106 LEU A C 1
ATOM 842 O O . LEU A 1 106 ? 4.881 0.415 -26.991 1.00 94.38 106 LEU A O 1
ATOM 846 N N . LYS A 1 107 ? 3.633 2.105 -27.781 1.00 96.06 107 LYS A N 1
ATOM 847 C CA . LYS A 1 107 ? 4.665 2.638 -28.690 1.00 96.06 107 LYS A CA 1
ATOM 848 C C . LYS A 1 107 ? 5.684 3.544 -28.002 1.00 96.06 107 LYS A C 1
ATOM 850 O O . LYS A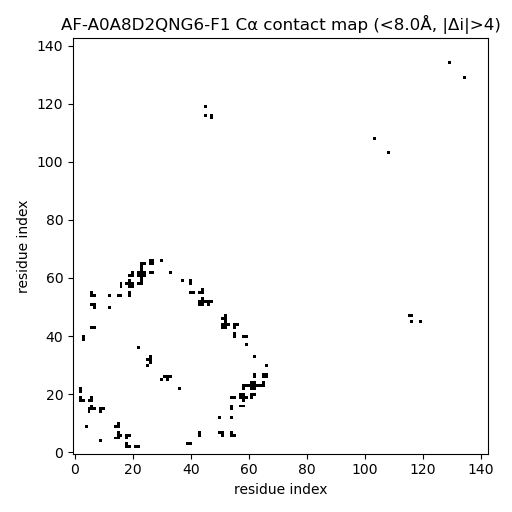 1 107 ? 6.825 3.604 -28.451 1.00 96.06 107 LYS A O 1
ATOM 855 N N . HIS A 1 108 ? 5.264 4.288 -26.980 1.00 93.50 108 HIS A N 1
ATOM 856 C CA . HIS A 1 108 ? 6.068 5.363 -26.384 1.00 93.50 108 HIS A CA 1
ATOM 857 C C . HIS A 1 108 ? 6.319 5.208 -24.881 1.00 93.50 108 HIS A C 1
ATOM 859 O O . HIS A 1 108 ? 7.091 5.979 -24.319 1.00 93.50 108 HIS A O 1
ATOM 865 N N . GLY A 1 109 ? 5.658 4.260 -24.218 1.00 89.62 109 GLY A N 1
ATOM 866 C CA . GLY A 1 109 ? 5.809 4.028 -22.787 1.00 89.62 109 GLY A CA 1
ATOM 867 C C . GLY A 1 109 ? 7.184 3.469 -22.427 1.00 89.62 109 GLY A C 1
ATOM 868 O O . GLY A 1 109 ? 7.810 2.749 -23.205 1.00 89.62 109 GLY A O 1
ATOM 869 N N . ALA A 1 110 ? 7.642 3.779 -21.215 1.00 87.31 110 ALA A N 1
ATOM 870 C CA . ALA A 1 110 ? 8.840 3.173 -20.651 1.00 87.31 110 ALA A CA 1
ATOM 871 C C . ALA A 1 110 ? 8.562 1.721 -20.227 1.00 87.31 110 ALA A C 1
ATOM 873 O O . ALA A 1 110 ? 7.536 1.426 -19.610 1.00 87.31 110 ALA A O 1
ATOM 874 N N . SER A 1 111 ? 9.487 0.809 -20.531 1.00 87.00 111 SER A N 1
ATOM 875 C CA . SER A 1 111 ? 9.377 -0.594 -20.124 1.00 87.00 111 SER A CA 1
ATOM 876 C C . SER A 1 111 ? 9.724 -0.754 -18.644 1.00 87.00 111 SER A C 1
ATOM 878 O O . SER A 1 111 ? 10.863 -0.516 -18.245 1.00 87.00 111 SER A O 1
ATOM 880 N N . LEU A 1 112 ? 8.764 -1.209 -17.838 1.00 84.62 112 LEU A N 1
ATOM 881 C CA . LEU A 1 112 ? 8.988 -1.578 -16.439 1.00 84.62 112 LEU A CA 1
ATOM 882 C C . LEU A 1 112 ? 9.412 -3.052 -16.377 1.00 84.62 112 LEU A C 1
ATOM 884 O O . LEU A 1 112 ? 8.592 -3.949 -16.567 1.00 84.62 112 LEU A O 1
ATOM 888 N N . LEU A 1 113 ? 10.709 -3.297 -16.188 1.00 84.75 113 LEU A N 1
ATOM 889 C CA . LEU A 1 113 ? 11.300 -4.640 -16.155 1.00 84.75 113 LEU A CA 1
ATOM 890 C C . LEU A 1 113 ? 11.495 -5.141 -14.720 1.00 84.75 113 LEU A C 1
ATOM 892 O O . LEU A 1 113 ? 11.339 -4.387 -13.764 1.00 84.75 113 LEU A O 1
ATOM 896 N N . GLY A 1 114 ? 11.840 -6.425 -14.582 1.00 78.06 114 GLY A N 1
ATOM 897 C CA . GLY A 1 114 ? 12.182 -7.024 -13.297 1.00 78.06 114 GLY A CA 1
ATOM 898 C C . GLY A 1 114 ? 13.398 -6.325 -12.710 1.00 78.06 114 GLY A C 1
ATOM 899 O O . GLY A 1 114 ? 14.519 -6.511 -13.177 1.00 78.06 114 GLY A O 1
ATOM 900 N N . SER A 1 115 ? 13.164 -5.502 -11.708 1.00 63.97 115 SER A N 1
ATOM 901 C CA . SER A 1 115 ? 14.193 -4.721 -11.061 1.00 63.97 115 SER A CA 1
ATOM 902 C C . SER A 1 115 ? 14.399 -5.235 -9.640 1.00 63.97 115 SER A C 1
ATOM 904 O O . SER A 1 115 ? 13.470 -5.626 -8.931 1.00 63.97 115 SER A O 1
ATOM 906 N N . ALA A 1 116 ? 15.664 -5.313 -9.237 1.00 58.34 116 ALA A N 1
ATOM 907 C CA . ALA A 1 116 ? 16.066 -5.875 -7.950 1.00 58.34 116 ALA A CA 1
ATOM 908 C C . ALA A 1 116 ? 15.771 -4.935 -6.761 1.00 58.34 116 ALA A C 1
ATOM 910 O O . ALA A 1 116 ? 16.249 -5.188 -5.659 1.00 58.34 116 ALA A O 1
ATOM 911 N N . GLY A 1 117 ? 15.009 -3.854 -6.976 1.00 59.62 117 GLY A N 1
ATOM 912 C CA . GLY A 1 117 ? 14.723 -2.805 -5.997 1.00 59.62 117 GLY A CA 1
ATOM 913 C C . GLY A 1 117 ? 15.641 -1.577 -6.093 1.00 59.62 117 GLY A C 1
ATOM 914 O O . GLY A 1 117 ? 15.368 -0.569 -5.444 1.00 59.62 117 GLY A O 1
ATOM 915 N N . ALA A 1 118 ? 16.685 -1.624 -6.927 1.00 61.09 118 ALA A N 1
ATOM 916 C CA . ALA A 1 118 ? 17.687 -0.561 -7.089 1.00 61.09 118 ALA A CA 1
ATOM 917 C C . ALA A 1 118 ? 17.124 0.758 -7.667 1.00 61.09 118 ALA A C 1
ATOM 919 O O . ALA A 1 118 ? 17.646 1.842 -7.437 1.00 61.09 118 ALA A O 1
ATOM 920 N N . GLU A 1 119 ? 16.019 0.698 -8.399 1.00 62.50 119 GLU A N 1
ATOM 921 C CA . GLU A 1 119 ? 15.271 1.852 -8.902 1.00 62.50 119 GLU A CA 1
ATOM 922 C C . GLU A 1 119 ? 14.493 2.591 -7.805 1.00 62.50 119 GLU A C 1
ATOM 924 O O . GLU A 1 119 ? 14.090 3.735 -8.006 1.00 62.50 119 GLU A O 1
ATOM 929 N N . PHE A 1 120 ? 14.288 1.964 -6.641 1.00 57.81 120 PHE A N 1
ATOM 930 C CA . PHE A 1 120 ? 13.822 2.640 -5.426 1.00 57.81 120 PHE A CA 1
ATOM 931 C C . PHE A 1 120 ? 14.982 3.134 -4.558 1.00 57.81 120 PHE A C 1
ATOM 933 O O . PHE A 1 120 ? 14.770 4.020 -3.729 1.00 57.81 120 PHE A O 1
ATOM 940 N N . GLU A 1 121 ? 16.189 2.609 -4.779 1.00 57.72 121 GLU A N 1
ATOM 941 C CA . GLU A 1 121 ? 17.448 3.084 -4.197 1.00 57.72 121 GLU A CA 1
ATOM 942 C C . GLU A 1 121 ? 17.988 4.332 -4.913 1.00 57.72 121 GLU A C 1
ATOM 944 O O . GLU A 1 121 ? 19.181 4.593 -4.793 1.00 57.72 121 GLU A O 1
ATOM 949 N N . VAL A 1 122 ? 17.152 5.094 -5.658 1.00 53.50 122 VAL A N 1
ATOM 950 C CA . VAL A 1 122 ? 17.553 6.352 -6.328 1.00 53.50 122 VAL A CA 1
ATOM 951 C C . VAL A 1 122 ? 18.454 7.123 -5.383 1.00 53.50 122 VAL A C 1
ATOM 953 O O . VAL A 1 122 ? 17.988 7.603 -4.351 1.00 53.50 122 VAL A O 1
ATOM 956 N N . GLN A 1 123 ? 19.725 7.109 -5.778 1.00 50.06 123 GLN A N 1
ATOM 957 C CA . GLN A 1 123 ? 20.934 7.336 -5.011 1.00 50.06 123 GLN A CA 1
ATOM 958 C C . GLN A 1 123 ? 20.687 8.109 -3.711 1.00 50.06 123 GLN A C 1
ATOM 960 O O . GLN A 1 123 ? 20.188 9.237 -3.730 1.00 50.06 123 GLN A O 1
ATOM 965 N N . ASP A 1 124 ? 21.157 7.547 -2.592 1.00 45.41 124 ASP A N 1
ATOM 966 C CA . ASP A 1 124 ? 21.900 8.363 -1.634 1.00 45.41 124 ASP A CA 1
ATOM 967 C C . ASP A 1 124 ? 23.018 9.048 -2.440 1.00 45.41 124 ASP A C 1
ATOM 969 O O . ASP A 1 124 ? 24.166 8.596 -2.483 1.00 45.41 124 ASP A O 1
ATOM 973 N N . ASP A 1 125 ? 22.664 10.116 -3.166 1.00 44.09 125 ASP A N 1
ATOM 974 C CA . ASP A 1 125 ? 23.610 11.137 -3.550 1.00 44.09 125 ASP A CA 1
ATOM 975 C C . ASP A 1 125 ? 24.298 11.453 -2.236 1.00 44.09 125 ASP A C 1
ATOM 977 O O . ASP A 1 125 ? 23.661 11.826 -1.250 1.00 44.09 125 ASP A O 1
ATOM 981 N N . LYS A 1 126 ? 25.602 11.195 -2.199 1.00 47.28 126 LYS A N 1
ATOM 982 C CA . LYS A 1 126 ? 26.465 11.229 -1.013 1.00 47.28 126 LYS A CA 1
ATOM 983 C C . LYS A 1 126 ? 26.534 12.613 -0.333 1.00 47.28 126 LYS A C 1
ATOM 985 O O . LYS A 1 126 ? 27.400 12.850 0.501 1.00 47.28 126 LYS A O 1
ATOM 990 N N . SER A 1 127 ? 25.623 13.512 -0.679 1.00 45.34 127 SER A N 1
ATOM 991 C CA . SER A 1 127 ? 25.215 14.722 0.013 1.00 45.34 127 SER A CA 1
ATOM 992 C C . SER A 1 127 ? 23.735 14.570 0.381 1.00 45.34 127 SER A C 1
ATOM 994 O O . SER A 1 127 ? 22.853 14.906 -0.412 1.00 45.34 127 SER A O 1
ATOM 996 N N . GLY A 1 128 ? 23.443 14.010 1.555 1.00 53.38 128 GLY A N 1
ATOM 997 C CA . GLY A 1 128 ? 22.067 13.885 2.024 1.00 53.38 128 GLY A CA 1
ATOM 998 C C . GLY A 1 128 ? 21.417 15.258 2.160 1.00 53.38 128 GLY A C 1
ATOM 999 O O . GLY A 1 128 ? 21.654 15.915 3.159 1.00 53.38 128 GLY A O 1
ATOM 1000 N N . GLU A 1 129 ? 20.645 15.705 1.164 1.00 59.03 129 GLU A N 1
ATOM 1001 C CA . GLU A 1 129 ? 19.875 16.955 1.264 1.00 59.03 129 GLU A CA 1
ATOM 1002 C C . GLU A 1 129 ? 18.860 17.195 0.128 1.00 59.03 129 GLU A C 1
ATOM 1004 O O . GLU A 1 129 ? 18.511 18.335 -0.161 1.00 59.03 129 GLU A O 1
ATOM 1009 N N . ILE A 1 130 ? 18.332 16.159 -0.535 1.00 62.56 130 ILE A N 1
ATOM 1010 C CA . ILE A 1 130 ? 17.161 16.379 -1.404 1.00 62.56 130 ILE A CA 1
ATOM 1011 C C . ILE A 1 130 ? 15.903 16.199 -0.557 1.00 62.56 130 ILE A C 1
ATOM 1013 O O . ILE A 1 130 ? 15.600 15.092 -0.104 1.00 62.56 130 ILE A O 1
ATOM 1017 N N . ASP A 1 131 ? 15.161 17.291 -0.357 1.00 82.31 131 ASP A N 1
ATOM 1018 C CA . ASP A 1 131 ? 13.874 17.274 0.336 1.00 82.31 131 ASP A CA 1
ATOM 1019 C C . ASP A 1 131 ? 12.938 16.221 -0.302 1.00 82.31 131 ASP A C 1
ATOM 1021 O O . ASP A 1 131 ? 12.791 16.177 -1.532 1.00 82.31 131 ASP A O 1
ATOM 1025 N N . PRO A 1 132 ? 12.270 15.356 0.490 1.00 79.25 132 PRO A N 1
ATOM 1026 C CA . PRO A 1 132 ? 11.394 14.318 -0.044 1.00 79.25 132 PRO A CA 1
ATOM 1027 C C . PRO A 1 132 ? 10.318 14.831 -1.008 1.00 79.25 132 PRO A C 1
ATOM 1029 O O . PRO A 1 132 ? 9.942 14.095 -1.927 1.00 79.25 132 PRO A O 1
ATOM 1032 N N . LYS A 1 133 ? 9.828 16.070 -0.841 1.00 84.00 133 LYS A N 1
ATOM 1033 C CA . LYS A 1 133 ? 8.845 16.651 -1.766 1.00 84.00 133 LYS A CA 1
ATOM 1034 C C . LYS A 1 133 ? 9.498 17.043 -3.083 1.00 84.00 133 LYS A C 1
ATOM 1036 O O . LYS A 1 133 ? 8.916 16.785 -4.135 1.00 84.00 133 LYS A O 1
ATOM 1041 N N . GLU A 1 134 ? 10.703 17.607 -3.044 1.00 86.12 134 GLU A N 1
ATOM 1042 C CA . GLU A 1 134 ? 11.466 17.917 -4.253 1.00 86.12 134 GLU A CA 1
ATOM 1043 C C . GLU A 1 134 ? 11.775 16.649 -5.058 1.00 86.12 134 GLU A C 1
ATOM 1045 O O . GLU A 1 134 ? 11.577 16.622 -6.275 1.00 86.12 134 GLU A O 1
ATOM 1050 N N . ARG A 1 135 ? 12.160 15.558 -4.383 1.00 82.50 135 ARG A N 1
ATOM 1051 C CA . ARG A 1 135 ? 12.373 14.255 -5.029 1.00 82.50 135 ARG A CA 1
ATOM 1052 C C . ARG A 1 135 ? 11.125 13.777 -5.776 1.00 82.50 135 ARG A C 1
ATOM 1054 O O . ARG A 1 135 ? 11.219 13.393 -6.941 1.00 82.50 135 ARG A O 1
ATOM 1061 N N . ILE A 1 136 ? 9.953 13.841 -5.138 1.00 83.62 136 ILE A N 1
ATOM 1062 C CA . ILE A 1 136 ? 8.676 13.469 -5.772 1.00 83.62 136 ILE A CA 1
ATOM 1063 C C . ILE A 1 136 ? 8.361 14.402 -6.949 1.00 83.62 136 ILE A C 1
ATOM 1065 O O . ILE A 1 136 ? 7.922 13.939 -8.001 1.00 83.62 136 ILE A O 1
ATOM 1069 N N . ALA A 1 137 ? 8.607 15.707 -6.811 1.00 86.25 137 ALA A N 1
ATOM 1070 C CA . ALA A 1 137 ? 8.375 16.673 -7.882 1.00 86.25 137 ALA A CA 1
ATOM 1071 C C . ALA A 1 137 ? 9.270 16.410 -9.104 1.00 86.25 137 ALA A C 1
ATOM 1073 O O . ALA A 1 137 ? 8.797 16.495 -10.236 1.00 86.25 137 ALA A O 1
ATOM 1074 N N . ARG A 1 138 ? 10.543 16.046 -8.895 1.00 84.81 138 ARG A N 1
ATOM 1075 C CA . ARG A 1 138 ? 11.451 15.634 -9.976 1.00 84.81 138 ARG A CA 1
ATOM 1076 C C . ARG A 1 138 ? 10.953 14.365 -10.666 1.00 84.81 138 ARG A C 1
ATOM 1078 O O . ARG A 1 138 ? 10.879 14.350 -11.888 1.00 84.81 138 ARG A O 1
ATOM 1085 N N . GLN A 1 139 ? 10.543 13.347 -9.905 1.00 81.56 139 GLN A N 1
ATOM 1086 C CA . GLN A 1 139 ? 9.987 12.107 -10.466 1.00 81.56 139 GLN A CA 1
ATOM 1087 C C . GLN A 1 139 ? 8.730 12.358 -11.308 1.00 81.56 139 GLN A C 1
ATOM 1089 O O . GLN A 1 139 ? 8.597 11.780 -12.379 1.00 81.56 139 GLN A O 1
ATOM 1094 N N . ARG A 1 140 ? 7.840 13.263 -10.880 1.00 82.56 140 ARG A N 1
ATOM 1095 C CA . ARG A 1 140 ? 6.643 13.633 -11.655 1.00 82.56 140 ARG A CA 1
ATOM 1096 C C . ARG A 1 140 ? 6.959 14.288 -12.997 1.00 82.56 140 ARG A C 1
ATOM 1098 O O . ARG A 1 140 ? 6.209 14.085 -13.936 1.00 82.56 140 ARG A O 1
ATOM 1105 N N . LYS A 1 141 ? 8.052 15.052 -13.097 1.00 83.25 141 LYS A N 1
ATOM 1106 C CA . LYS A 1 141 ? 8.481 15.689 -14.357 1.00 83.25 141 LYS A CA 1
ATOM 1107 C C . LYS A 1 141 ? 9.062 14.702 -15.374 1.00 83.25 141 LYS A C 1
ATOM 1109 O O . LYS A 1 141 ? 9.240 15.079 -16.527 1.00 83.25 141 LYS A O 1
ATOM 1114 N N . LEU A 1 142 ? 9.426 13.496 -14.936 1.00 75.94 142 LEU A N 1
ATOM 1115 C CA . LEU A 1 142 ? 9.966 12.438 -15.794 1.00 75.94 142 LEU A CA 1
ATOM 1116 C C . LEU A 1 142 ? 8.867 11.541 -16.397 1.00 75.94 142 LEU A C 1
ATOM 1118 O O . LEU A 1 142 ? 9.197 10.665 -17.196 1.00 75.94 142 LEU A O 1
ATOM 1122 N N . LEU A 1 143 ? 7.604 11.736 -15.997 1.00 64.25 143 LEU A N 1
ATOM 1123 C CA . LEU A 1 143 ? 6.414 11.051 -16.521 1.00 64.25 143 LEU A CA 1
ATOM 1124 C C . LEU A 1 143 ? 5.793 11.845 -17.677 1.00 64.25 143 LEU A C 1
ATOM 1126 O O . LEU A 1 143 ? 5.262 11.187 -18.599 1.00 64.25 143 LEU A O 1
#

Secondary structure (DSSP, 8-state):
-HHHHHHHH-SSHHHHHHHHHHHHHHHHH-GGGHHHHHHHHHHHHT-SSHHHHHHHHHHHHHHHTTSPP--PPP--S-----------S--TT---GGG--HHHHHHHSPP-----STTTS----SS----HHHHHHHHHHT-

Mean predicted aligned error: 10.13 Å

Solvent-accessible surface area (backbone atoms only — not comparable to full-atom values): 8950 Å² total; per-residue (Å²): 111,70,52,61,51,28,26,63,69,35,90,42,74,66,52,10,47,50,28,14,44,52,54,8,54,46,28,58,79,38,63,86,46,45,67,60,53,52,59,58,40,53,60,36,55,67,43,87,47,66,64,24,24,53,23,28,51,48,24,50,53,33,32,54,74,48,50,80,84,88,77,81,77,80,80,69,97,76,76,94,84,71,97,64,86,76,84,80,62,84,61,86,84,62,87,54,78,92,74,65,53,69,71,58,43,74,76,71,54,83,84,87,68,99,67,93,54,63,84,78,52,67,65,82,50,96,66,90,75,77,53,72,66,58,52,52,53,54,56,60,74,75,110

Nearest PDB structures (foldseek):
  7zke-assembly1_E  TM=8.625E-01  e=7.912E-04  Thermochaetoides thermophila
  7z7n-assembly1_E  TM=8.426E-01  e=1.297E-03  Thermochaetoides thermophila
  3gs3-assembly1_A-2  TM=6.350E-01  e=2.669E-01  Drosophila melanogaster
  4wzs-assembly1_C  TM=7.654E-01  e=9.438E-01  Encephalitozoon cuniculi GB-M1
  7ycx-assembly1_A  TM=5.139E-01  e=2.151E+00  Homo sapiens

Radius of gyration: 20.51 Å; Cα contacts (8 Å, |Δi|>4): 95; chains: 1; bounding box: 49×55×49 Å

Sequence (143 aa):
DRLFILLDTGTTPVTRKAAAQQLGEVVKLHPHELNNLLSKVLVYLRSTNWDTRIAAGQAVEAIVKNVPEWNPTPRSKQEQGSESPNEDSPSTDRLRFDRFDICRLLKHGASLLGSAGAEFEVQDDKSGEIDPKERIARQRKLL

InterPro domains:
  IPR011989 Armadillo-like helical [G3DSA:1.25.10.10] (1-73)
  IPR016024 Armadillo-type fold [SSF48371] (4-69)
  IPR044972 TATA-binding protein-associated factor Mot1 [PTHR36498] (1-143)